Protein AF-A0AAW6UGP8-F1 (afdb_monomer_lite)

Sequence (76 aa):
MNKTLIALCLALTTTSISAMAADAGSGKITFKGTINSGACTIAPT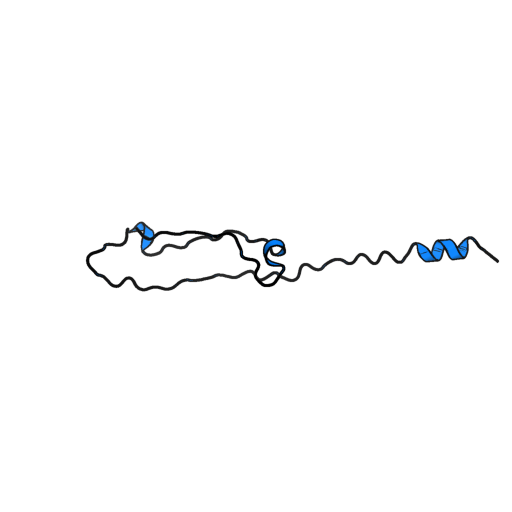DVNKEVQLGNIAAVNLDAAGKKGPLNSFELK

pLDDT: mean 70.09, std 12.49, range [46.75, 87.62]

Radius of gyration: 26.76 Å; chains: 1; bounding box: 69×40×56 Å

Structure (mmCIF, N/CA/C/O backbone):
data_AF-A0AAW6UGP8-F1
#
_entry.id   AF-A0AAW6UGP8-F1
#
loop_
_atom_site.group_PDB
_atom_site.id
_atom_site.type_symbol
_atom_site.label_atom_id
_atom_site.label_alt_id
_atom_site.label_comp_id
_atom_site.label_asym_id
_atom_site.label_entity_id
_atom_site.label_seq_id
_atom_site.pdbx_PDB_ins_code
_atom_site.Cartn_x
_atom_site.Cartn_y
_atom_site.Cartn_z
_atom_site.occupancy
_atom_site.B_iso_or_equiv
_atom_site.auth_seq_id
_atom_site.auth_comp_id
_atom_site.auth_asym_id
_atom_site.auth_atom_id
_atom_site.pdbx_PDB_model_num
ATOM 1 N N . MET A 1 1 ? 48.652 25.447 -40.514 1.00 48.38 1 MET A N 1
ATOM 2 C CA . MET A 1 1 ? 47.407 24.657 -40.398 1.00 48.38 1 MET A CA 1
ATOM 3 C C . MET A 1 1 ? 47.064 24.532 -38.918 1.00 48.38 1 MET A C 1
ATOM 5 O O . MET A 1 1 ? 47.889 24.064 -38.144 1.00 48.38 1 MET A O 1
ATOM 9 N N . ASN A 1 2 ? 45.931 25.116 -38.529 1.00 46.75 2 ASN A N 1
ATOM 10 C CA . ASN A 1 2 ? 45.532 25.477 -37.164 1.00 46.75 2 ASN A CA 1
ATOM 11 C C . ASN A 1 2 ? 45.456 24.279 -36.195 1.00 46.75 2 ASN A C 1
ATOM 13 O O . ASN A 1 2 ? 44.473 23.543 -36.187 1.00 46.75 2 ASN A O 1
ATOM 17 N N . LYS A 1 3 ? 46.440 24.143 -35.296 1.00 51.34 3 LYS A N 1
ATOM 18 C CA . LYS A 1 3 ? 46.375 23.206 -34.151 1.00 51.34 3 LYS A CA 1
ATOM 19 C C . LYS A 1 3 ? 45.308 23.623 -33.122 1.00 51.34 3 LYS A C 1
ATOM 21 O O . LYS A 1 3 ? 44.880 22.808 -32.317 1.00 51.34 3 LYS A O 1
ATOM 26 N N . THR A 1 4 ? 44.841 24.870 -33.194 1.00 55.78 4 THR A N 1
ATOM 27 C CA . THR A 1 4 ? 43.777 25.447 -32.359 1.00 55.78 4 THR A CA 1
ATOM 28 C C . THR A 1 4 ? 42.362 25.131 -32.850 1.00 55.78 4 THR A C 1
ATOM 30 O O . THR A 1 4 ? 41.429 25.215 -32.061 1.00 55.78 4 THR A O 1
ATOM 33 N N . LEU A 1 5 ? 42.180 24.713 -34.113 1.00 56.09 5 LEU A N 1
ATOM 34 C CA . LEU A 1 5 ? 40.861 24.310 -34.628 1.00 56.09 5 LEU A CA 1
ATOM 35 C C . LEU A 1 5 ? 40.474 22.889 -34.208 1.00 56.09 5 LEU A C 1
ATOM 37 O O . LEU A 1 5 ? 39.293 22.598 -34.077 1.00 56.09 5 LEU A O 1
ATOM 41 N N . ILE A 1 6 ? 41.452 22.018 -33.948 1.00 57.38 6 ILE A N 1
ATOM 42 C CA . ILE A 1 6 ? 41.183 20.632 -33.533 1.00 57.38 6 ILE A CA 1
ATOM 43 C C . ILE A 1 6 ? 40.707 20.575 -32.072 1.00 57.38 6 ILE A C 1
ATOM 45 O O . ILE A 1 6 ? 39.860 19.754 -31.736 1.00 57.38 6 ILE A O 1
ATOM 49 N N . ALA A 1 7 ? 41.180 21.488 -31.215 1.00 52.56 7 ALA A N 1
ATOM 50 C CA . ALA A 1 7 ? 40.756 21.561 -29.815 1.00 52.56 7 ALA A CA 1
ATOM 51 C C . ALA A 1 7 ? 39.305 22.055 -29.647 1.00 52.56 7 ALA A C 1
ATOM 53 O O . ALA A 1 7 ? 38.633 21.665 -28.696 1.00 52.56 7 ALA A O 1
ATOM 54 N N . LEU A 1 8 ? 38.799 22.867 -30.583 1.00 54.56 8 LEU A N 1
ATOM 55 C CA . LEU A 1 8 ? 37.432 23.397 -30.531 1.00 54.56 8 LEU A CA 1
ATOM 56 C C . LEU A 1 8 ? 36.373 22.353 -30.933 1.00 54.56 8 LEU A C 1
ATOM 58 O O . LEU A 1 8 ? 35.223 22.451 -30.513 1.00 54.56 8 LEU A O 1
ATOM 62 N N . CYS A 1 9 ? 36.759 21.317 -31.682 1.00 54.50 9 CYS A N 1
ATOM 63 C CA . CYS A 1 9 ? 35.848 20.244 -32.089 1.00 54.50 9 CYS A CA 1
ATOM 64 C C . CYS A 1 9 ? 35.502 19.261 -30.957 1.00 54.50 9 CYS A C 1
ATOM 66 O O . CYS A 1 9 ? 34.519 18.535 -31.077 1.00 54.50 9 CYS A O 1
ATOM 68 N N . LEU A 1 10 ? 36.265 19.231 -29.856 1.00 55.56 10 LEU A N 1
ATOM 69 C CA . LEU A 1 10 ? 36.001 18.321 -28.730 1.00 55.56 10 LEU A CA 1
ATOM 70 C C . LEU A 1 10 ? 35.013 18.882 -27.690 1.00 55.56 10 LEU A C 1
ATOM 72 O O . LEU A 1 10 ? 34.599 18.152 -26.795 1.00 55.56 10 LEU A O 1
ATOM 76 N N . ALA A 1 11 ? 34.613 20.153 -27.790 1.00 54.03 11 ALA A N 1
ATOM 77 C CA . ALA A 1 11 ? 33.777 20.810 -26.781 1.00 54.03 11 ALA A CA 1
ATOM 78 C C . ALA A 1 11 ? 32.257 20.635 -26.992 1.00 54.03 11 ALA A C 1
ATOM 80 O O . ALA A 1 11 ? 31.471 21.166 -26.213 1.00 54.03 11 ALA A O 1
ATOM 81 N N . LEU A 1 12 ? 31.823 19.919 -28.037 1.00 56.75 12 LEU A N 1
ATOM 82 C CA . LEU A 1 12 ? 30.418 19.907 -28.480 1.00 56.75 12 LEU A CA 1
ATOM 83 C C . LEU A 1 12 ? 29.672 18.583 -28.260 1.00 56.75 12 LEU A C 1
ATOM 85 O O . LEU A 1 12 ? 28.525 18.462 -28.679 1.00 56.75 12 LEU A O 1
ATOM 89 N N . THR A 1 13 ? 30.267 17.591 -27.596 1.00 57.06 13 THR A N 1
ATOM 90 C CA . THR A 1 13 ? 29.636 16.264 -27.450 1.00 57.06 13 THR A CA 1
ATOM 91 C C . THR A 1 13 ? 29.038 15.990 -26.075 1.00 57.06 13 THR A C 1
ATOM 93 O O . THR A 1 13 ? 28.757 14.835 -25.761 1.00 57.06 13 THR A O 1
ATOM 96 N N . THR A 1 14 ? 28.775 17.006 -25.248 1.00 58.44 14 THR A N 1
ATOM 97 C CA . THR A 1 14 ? 27.898 16.817 -24.082 1.00 58.44 14 THR A CA 1
ATOM 98 C C . THR A 1 14 ? 26.454 16.751 -24.567 1.00 58.44 14 THR A C 1
ATOM 100 O O . THR A 1 14 ? 25.676 17.689 -24.400 1.00 58.44 14 THR A O 1
ATOM 103 N N . THR A 1 15 ? 26.092 15.646 -25.221 1.00 58.47 15 THR A N 1
ATOM 104 C CA . THR A 1 15 ? 24.694 15.278 -25.402 1.00 58.47 15 THR A CA 1
ATOM 105 C C . THR A 1 15 ? 24.128 15.078 -24.009 1.00 58.47 15 THR A C 1
ATOM 107 O O . THR A 1 15 ? 24.399 14.072 -23.352 1.00 58.47 15 THR A O 1
ATOM 110 N N . SER A 1 16 ? 23.402 16.085 -23.538 1.00 57.12 16 SER A N 1
ATOM 111 C CA . SER A 1 16 ? 22.543 16.017 -22.372 1.00 57.12 16 SER A CA 1
ATOM 112 C C . SER A 1 16 ? 21.622 14.824 -22.574 1.00 57.12 16 SER A C 1
ATOM 114 O O . SER A 1 16 ? 20.658 14.899 -23.335 1.00 57.12 16 SER A O 1
ATOM 116 N N . ILE A 1 17 ? 21.943 13.699 -21.941 1.00 58.06 17 ILE A N 1
ATOM 117 C CA . ILE A 1 17 ? 21.005 12.593 -21.821 1.00 58.06 17 ILE A CA 1
ATOM 118 C C . ILE A 1 17 ? 19.952 13.110 -20.849 1.00 58.06 17 ILE A C 1
ATOM 120 O O . ILE A 1 17 ? 20.084 12.987 -19.632 1.00 58.06 17 ILE A O 1
ATOM 124 N N . SER A 1 18 ? 18.939 13.788 -21.380 1.00 57.31 18 SER A N 1
ATOM 125 C CA . SER A 1 18 ? 17.711 14.026 -20.651 1.00 57.31 18 SER A CA 1
ATOM 126 C C . SER A 1 18 ? 17.083 12.653 -20.454 1.00 57.31 18 SER A C 1
ATOM 128 O O . SER A 1 18 ? 16.451 12.094 -21.348 1.00 57.31 18 SER A O 1
ATOM 130 N N . ALA A 1 19 ? 17.339 12.060 -19.288 1.00 54.31 19 ALA A N 1
ATOM 131 C CA . ALA A 1 19 ? 16.619 10.888 -18.835 1.00 54.31 19 ALA A CA 1
ATOM 132 C C . ALA A 1 19 ? 15.142 11.286 -18.758 1.00 54.31 19 ALA A C 1
ATOM 134 O O . ALA A 1 19 ? 14.699 11.930 -17.808 1.00 54.31 19 ALA A O 1
ATOM 135 N N . MET A 1 20 ? 14.398 10.978 -19.818 1.00 54.31 20 MET A N 1
ATOM 136 C CA . MET A 1 20 ? 12.947 11.007 -19.802 1.00 54.31 20 MET A CA 1
ATOM 137 C C . MET A 1 20 ? 12.545 10.026 -18.708 1.00 54.31 20 MET A C 1
ATOM 139 O O . MET A 1 20 ? 12.757 8.821 -18.849 1.00 54.31 20 MET A O 1
ATOM 143 N N . ALA A 1 21 ? 12.055 10.546 -17.584 1.00 50.81 21 ALA A N 1
ATOM 144 C CA . ALA A 1 21 ? 11.421 9.723 -16.575 1.00 50.81 21 ALA A CA 1
ATOM 145 C C . ALA A 1 21 ? 10.257 9.018 -17.277 1.00 50.81 21 ALA A C 1
ATOM 147 O O . ALA A 1 21 ? 9.266 9.657 -17.631 1.00 50.81 21 ALA A O 1
ATOM 148 N N . ALA A 1 22 ? 10.430 7.729 -17.572 1.00 54.31 22 ALA A N 1
ATOM 149 C CA . ALA A 1 22 ? 9.348 6.896 -18.058 1.00 54.31 22 ALA A CA 1
ATOM 150 C C . ALA A 1 22 ? 8.203 7.025 -17.049 1.00 54.31 22 ALA A C 1
ATOM 152 O O . ALA A 1 22 ? 8.452 6.951 -15.843 1.00 54.31 22 ALA A O 1
ATOM 153 N N . ASP A 1 23 ? 6.991 7.288 -17.543 1.00 54.25 23 ASP A N 1
ATOM 154 C CA . ASP A 1 23 ? 5.781 7.321 -16.726 1.00 54.25 23 ASP A CA 1
ATOM 155 C C . ASP A 1 23 ? 5.776 6.082 -15.829 1.00 54.25 23 ASP A C 1
ATOM 157 O O . ASP A 1 23 ? 5.700 4.946 -16.294 1.00 54.25 23 ASP A O 1
ATOM 161 N N . ALA A 1 24 ? 5.977 6.301 -14.535 1.00 55.19 24 ALA A N 1
ATOM 162 C CA . ALA A 1 24 ? 6.312 5.234 -13.606 1.00 55.19 24 ALA A CA 1
ATOM 163 C C . ALA A 1 24 ? 5.088 4.452 -13.129 1.00 55.19 24 ALA A C 1
ATOM 165 O O . ALA A 1 24 ? 5.125 3.853 -12.056 1.00 55.19 24 ALA A O 1
ATOM 166 N N . GLY A 1 25 ? 4.008 4.492 -13.913 1.00 56.19 25 GLY A N 1
ATOM 167 C CA . GLY A 1 25 ? 2.729 3.882 -13.605 1.00 56.19 25 GLY A CA 1
ATOM 168 C C . GLY A 1 25 ? 2.105 4.493 -12.356 1.00 56.19 25 GLY A C 1
ATOM 169 O O . GLY A 1 25 ? 2.394 4.095 -11.231 1.00 56.19 25 GLY A O 1
ATOM 170 N N . SER A 1 26 ? 1.180 5.431 -12.539 1.00 65.44 26 SER A N 1
ATOM 171 C CA . SER A 1 26 ? 0.205 5.723 -11.484 1.00 65.44 26 SER A CA 1
ATOM 172 C C . SER A 1 26 ? -0.966 4.744 -11.603 1.00 65.44 26 SER A C 1
ATOM 174 O O . SER A 1 26 ? -1.391 4.385 -12.700 1.00 65.44 26 SER A O 1
ATOM 176 N N . GLY A 1 27 ? -1.475 4.253 -10.474 1.00 63.47 27 GLY A N 1
ATOM 177 C CA . GLY A 1 27 ? -2.534 3.248 -10.480 1.00 63.47 27 GLY A CA 1
ATOM 178 C C . GLY A 1 27 ? -3.282 3.169 -9.157 1.00 63.47 27 GLY A C 1
ATOM 179 O O . GLY A 1 27 ? -2.758 3.529 -8.105 1.00 63.47 27 GLY A O 1
ATOM 180 N N . LYS A 1 28 ? -4.528 2.688 -9.211 1.00 70.25 28 LYS A N 1
ATOM 181 C CA . LYS A 1 28 ? -5.372 2.443 -8.035 1.00 70.25 28 LYS A CA 1
ATOM 182 C C . LYS A 1 28 ? -5.439 0.942 -7.767 1.00 70.25 28 LYS A C 1
ATOM 184 O O . LYS A 1 28 ? -5.937 0.188 -8.599 1.00 70.25 28 LYS A O 1
ATOM 189 N N . ILE A 1 29 ? -4.998 0.515 -6.586 1.00 67.62 29 ILE A N 1
ATOM 190 C CA . ILE A 1 29 ? -5.229 -0.849 -6.096 1.00 67.62 29 ILE A CA 1
ATOM 191 C C . ILE A 1 29 ? -6.547 -0.845 -5.319 1.00 67.62 29 ILE A C 1
ATOM 193 O O . ILE A 1 29 ? -6.715 -0.061 -4.389 1.00 67.62 29 ILE A O 1
ATOM 197 N N . THR A 1 30 ? -7.496 -1.697 -5.714 1.00 73.00 30 THR A N 1
ATOM 198 C CA . THR A 1 30 ? -8.784 -1.856 -5.018 1.00 73.00 30 THR A CA 1
ATOM 199 C C . THR A 1 30 ? -8.891 -3.270 -4.471 1.00 73.00 30 THR A C 1
ATOM 201 O O . THR A 1 30 ? -8.968 -4.227 -5.239 1.00 73.00 30 THR A O 1
ATOM 204 N N . PHE A 1 31 ? -8.928 -3.403 -3.147 1.00 71.00 31 PHE A N 1
ATOM 205 C CA . PHE A 1 31 ? -9.190 -4.677 -2.484 1.00 71.00 31 PHE A CA 1
ATOM 206 C C . PHE A 1 31 ? -10.701 -4.844 -2.286 1.00 71.00 31 PHE A C 1
ATOM 208 O O . PHE A 1 31 ? -11.354 -3.957 -1.743 1.00 71.00 31 PHE A O 1
ATOM 215 N N . LYS A 1 32 ? -11.267 -5.970 -2.736 1.00 72.62 32 LYS A N 1
ATOM 216 C CA . LYS A 1 32 ? -12.669 -6.339 -2.495 1.00 72.62 32 LYS A CA 1
ATOM 217 C C . LYS A 1 32 ? -12.706 -7.601 -1.648 1.00 72.62 32 LYS A C 1
ATOM 219 O O . LYS A 1 32 ? -12.154 -8.623 -2.044 1.00 72.62 32 LYS A O 1
ATOM 224 N N . GLY A 1 33 ? -13.366 -7.519 -0.503 1.00 67.62 33 GLY A N 1
ATOM 225 C CA . GLY A 1 33 ? -13.651 -8.652 0.365 1.00 67.62 33 GLY A CA 1
ATOM 226 C C . GLY A 1 33 ? -15.107 -8.609 0.803 1.00 67.62 33 GLY A C 1
ATOM 227 O O . GLY A 1 33 ? -15.763 -7.572 0.709 1.00 67.62 33 GLY A O 1
ATOM 228 N N . THR A 1 34 ? -15.618 -9.738 1.273 1.00 69.75 34 THR A N 1
ATOM 229 C CA . THR A 1 34 ? -16.948 -9.826 1.875 1.00 69.75 34 THR A CA 1
ATOM 230 C C . THR A 1 34 ? -16.763 -10.265 3.313 1.00 69.75 34 THR A C 1
ATOM 232 O O . THR A 1 34 ? -16.085 -11.258 3.577 1.00 69.75 34 THR A O 1
ATOM 235 N N . ILE A 1 35 ? -17.348 -9.522 4.247 1.00 66.62 35 ILE A N 1
ATOM 236 C CA . ILE A 1 35 ? -17.386 -9.940 5.644 1.00 66.62 35 ILE A CA 1
ATOM 237 C C . ILE A 1 35 ? -18.458 -11.022 5.753 1.00 66.62 35 ILE A C 1
ATOM 239 O O . ILE A 1 35 ? -19.638 -10.752 5.537 1.00 66.62 35 ILE A O 1
ATOM 243 N N . ASN A 1 36 ? -18.052 -12.255 6.055 1.00 67.75 36 ASN A N 1
ATOM 244 C CA . ASN A 1 36 ? -18.996 -13.308 6.407 1.00 67.75 36 ASN A CA 1
ATOM 245 C C . ASN A 1 36 ? -19.413 -13.088 7.866 1.00 67.75 36 ASN A C 1
ATOM 247 O O . ASN A 1 36 ? -18.563 -13.132 8.757 1.00 67.75 36 ASN A O 1
ATOM 251 N N . SER A 1 37 ? -20.691 -12.788 8.107 1.00 53.59 37 SER A N 1
ATOM 252 C CA . SER A 1 37 ? -21.197 -12.451 9.438 1.00 53.59 37 SER A CA 1
ATOM 253 C C . SER A 1 37 ? -21.255 -13.691 10.344 1.00 53.59 37 SER A C 1
ATOM 255 O O . SER A 1 37 ? -22.303 -14.310 10.526 1.00 53.59 37 SER A O 1
ATOM 257 N N . GLY A 1 38 ? -20.115 -14.057 10.926 1.00 71.31 38 GLY A N 1
ATOM 258 C CA . GLY A 1 38 ? -20.083 -14.641 12.268 1.00 71.31 38 GLY A CA 1
ATOM 259 C C . GLY A 1 38 ? -20.342 -13.561 13.331 1.00 71.31 38 GLY A C 1
ATOM 260 O O . GLY A 1 38 ? -20.616 -12.416 12.988 1.00 71.31 38 GLY A O 1
ATOM 261 N N . ALA A 1 39 ? -20.228 -13.902 14.620 1.00 59.62 39 ALA A N 1
ATOM 262 C CA . ALA A 1 39 ? -20.539 -13.058 15.791 1.00 59.62 39 ALA A CA 1
ATOM 263 C C . ALA A 1 39 ? -19.699 -11.762 15.965 1.00 59.62 39 ALA A C 1
ATOM 265 O O . ALA A 1 39 ? -19.624 -11.216 17.065 1.00 59.62 39 ALA A O 1
ATOM 266 N N . CYS A 1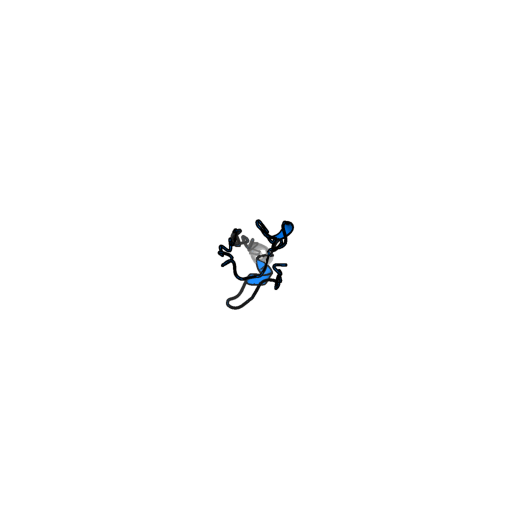 40 ? -19.048 -11.267 14.914 1.00 71.50 40 CYS A N 1
ATOM 267 C CA . CYS A 1 40 ? -18.200 -10.084 14.938 1.00 71.50 40 CYS A CA 1
ATOM 268 C C . CYS A 1 40 ? -18.869 -8.953 14.153 1.00 71.50 40 CYS A C 1
ATOM 270 O O . CYS A 1 40 ? -19.189 -9.100 12.973 1.00 71.50 40 CYS A O 1
ATOM 272 N N . THR A 1 41 ? -19.062 -7.815 14.813 1.00 73.06 41 THR A N 1
ATOM 273 C CA . THR A 1 41 ? -19.568 -6.591 14.189 1.00 73.06 41 THR A CA 1
ATOM 274 C C . THR A 1 41 ? -18.389 -5.772 13.690 1.00 73.06 41 THR A C 1
ATOM 276 O O . THR A 1 41 ? -17.488 -5.481 14.466 1.00 73.06 41 THR A O 1
ATOM 279 N N . ILE A 1 42 ? -18.418 -5.374 12.419 1.00 78.19 42 ILE A N 1
ATOM 280 C CA . ILE A 1 42 ? -17.470 -4.406 11.854 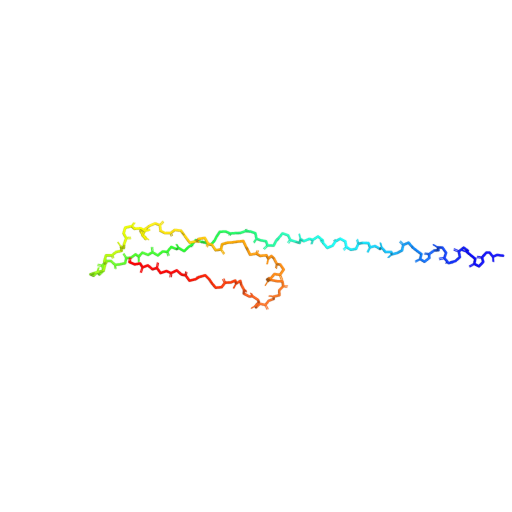1.00 78.19 42 ILE A CA 1
ATOM 281 C C . ILE A 1 42 ? -17.789 -3.031 12.436 1.00 78.19 42 ILE A C 1
ATOM 283 O O . ILE A 1 42 ? -18.950 -2.604 12.422 1.00 78.19 42 ILE A O 1
ATOM 287 N N . ALA A 1 43 ? -16.775 -2.318 12.911 1.00 81.31 43 ALA A N 1
ATOM 288 C CA . ALA A 1 43 ? -16.912 -0.939 13.338 1.00 81.31 43 ALA A CA 1
ATOM 289 C C . ALA A 1 43 ? -17.550 -0.113 12.203 1.00 81.31 43 ALA A C 1
ATOM 291 O O . ALA A 1 43 ? -17.116 -0.214 11.054 1.00 81.31 43 ALA A O 1
ATOM 292 N N . PRO A 1 44 ? -18.550 0.745 12.477 1.00 78.12 44 PRO A N 1
ATOM 293 C CA . PRO A 1 44 ? -19.242 1.505 11.431 1.00 78.12 44 PRO A CA 1
ATOM 294 C C . PRO A 1 44 ? -18.307 2.332 10.534 1.00 78.12 44 PRO A C 1
ATOM 296 O O . PRO A 1 44 ? -18.603 2.556 9.364 1.00 78.12 44 PRO A O 1
ATOM 299 N N . THR A 1 45 ? -17.157 2.752 11.069 1.00 79.56 45 THR A N 1
ATOM 300 C CA . THR A 1 45 ? -16.107 3.485 10.345 1.00 79.56 45 THR A CA 1
ATOM 301 C C . THR A 1 45 ? -15.380 2.646 9.295 1.00 79.56 45 THR A C 1
ATOM 303 O O . THR A 1 45 ? -14.738 3.201 8.407 1.00 79.56 45 THR A O 1
ATOM 306 N N . ASP A 1 46 ? -15.469 1.321 9.389 1.00 83.88 46 ASP A N 1
ATOM 307 C CA . ASP A 1 46 ? -14.645 0.382 8.632 1.00 83.88 46 ASP A CA 1
ATOM 308 C C . ASP A 1 46 ? -15.429 -0.321 7.510 1.00 83.88 46 ASP A C 1
ATOM 310 O O . ASP A 1 46 ? -14.828 -0.963 6.650 1.00 83.88 46 ASP A O 1
ATOM 314 N N . VAL A 1 47 ? -16.755 -0.129 7.456 1.00 79.25 47 VAL A N 1
ATOM 315 C CA . VAL A 1 47 ? -17.665 -0.729 6.459 1.00 79.25 47 VAL A CA 1
ATOM 316 C C . VAL A 1 47 ? -17.295 -0.348 5.020 1.00 79.25 47 VAL A C 1
ATOM 318 O O . VAL A 1 47 ? -17.397 -1.176 4.122 1.00 79.25 47 VAL A O 1
ATOM 321 N N . ASN A 1 48 ? -16.841 0.889 4.799 1.00 78.12 48 ASN A N 1
ATOM 322 C CA . ASN A 1 48 ? -16.400 1.398 3.495 1.00 78.12 48 ASN A CA 1
ATOM 323 C C . ASN A 1 48 ? -15.019 2.055 3.611 1.00 78.12 48 ASN A C 1
ATOM 325 O O . ASN A 1 48 ? -14.828 3.213 3.236 1.00 78.12 48 ASN A O 1
ATOM 329 N N . LYS A 1 49 ? -14.058 1.340 4.203 1.00 78.31 49 LYS A N 1
ATOM 330 C CA . LYS A 1 49 ? -12.714 1.879 4.420 1.00 78.31 49 LYS A CA 1
ATOM 331 C C . LYS A 1 49 ? -11.924 1.945 3.111 1.00 78.31 49 LYS A C 1
ATOM 333 O O . LYS A 1 49 ? -11.647 0.922 2.490 1.00 78.31 49 LYS A O 1
ATOM 338 N N . GLU A 1 50 ? -11.480 3.145 2.748 1.00 83.25 50 GLU A N 1
ATOM 339 C CA . GLU A 1 50 ? -10.422 3.351 1.757 1.00 83.25 50 GLU A CA 1
ATOM 340 C C . GLU A 1 50 ? -9.098 3.652 2.474 1.00 83.25 50 GLU A C 1
ATOM 342 O O . GLU A 1 50 ? -9.030 4.529 3.336 1.00 83.25 50 GLU A O 1
ATOM 347 N N . VAL A 1 51 ? -8.034 2.925 2.124 1.00 83.19 51 VAL A N 1
ATOM 348 C CA . VAL A 1 51 ? -6.692 3.120 2.696 1.00 83.19 51 VAL A CA 1
ATOM 349 C C . VAL A 1 51 ? -5.820 3.822 1.663 1.00 83.19 51 VAL A C 1
ATOM 351 O O . VAL A 1 51 ? -5.493 3.248 0.624 1.00 83.19 51 VAL A O 1
ATOM 354 N N . GLN A 1 52 ? -5.439 5.070 1.939 1.00 80.69 52 GLN A N 1
ATOM 355 C CA . GLN A 1 52 ? -4.511 5.806 1.083 1.00 80.69 52 GLN A CA 1
ATOM 356 C C . GLN A 1 52 ? -3.083 5.302 1.295 1.00 80.69 52 GLN A C 1
ATOM 358 O O . GLN A 1 52 ? -2.558 5.350 2.402 1.00 80.69 52 GLN A O 1
ATOM 363 N N . LEU A 1 53 ? -2.445 4.852 0.214 1.00 79.00 53 LEU A N 1
ATOM 364 C CA . LEU A 1 53 ? -1.070 4.335 0.237 1.00 79.00 53 LEU A CA 1
ATOM 365 C C . LEU A 1 53 ? -0.005 5.437 0.098 1.00 79.00 53 LEU A C 1
ATOM 367 O O . LEU A 1 53 ? 1.188 5.160 0.212 1.00 79.00 53 LEU A O 1
ATOM 371 N N . GLY A 1 54 ? -0.437 6.674 -0.156 1.00 79.38 54 GLY A N 1
ATOM 372 C CA . GLY A 1 54 ? 0.436 7.810 -0.428 1.00 79.38 54 GLY A CA 1
ATOM 373 C C . GLY A 1 54 ? 1.062 7.776 -1.825 1.00 79.38 54 GLY A C 1
ATOM 374 O O . GLY A 1 54 ? 0.720 6.950 -2.672 1.00 79.38 54 GLY A O 1
ATOM 375 N N . ASN A 1 55 ? 1.982 8.711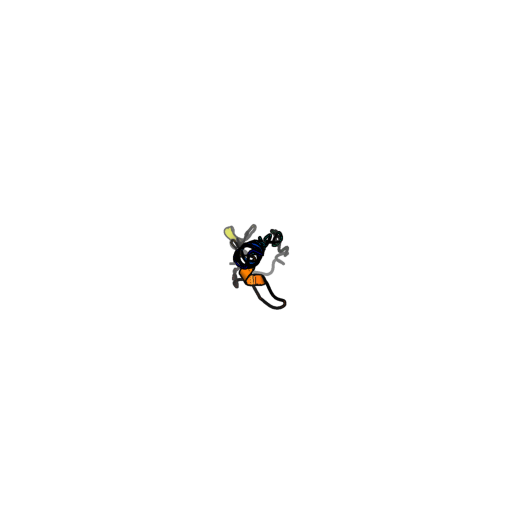 -2.064 1.00 79.31 55 ASN A N 1
ATOM 376 C CA . ASN A 1 55 ? 2.686 8.843 -3.335 1.00 79.31 55 ASN A CA 1
ATOM 377 C C . ASN A 1 55 ? 4.000 8.051 -3.283 1.00 79.31 55 ASN A C 1
ATOM 379 O O . ASN A 1 55 ? 4.862 8.337 -2.451 1.00 79.31 55 ASN A O 1
ATOM 383 N N . ILE A 1 56 ? 4.170 7.068 -4.170 1.00 80.69 56 ILE A N 1
ATOM 384 C CA . ILE A 1 56 ? 5.389 6.2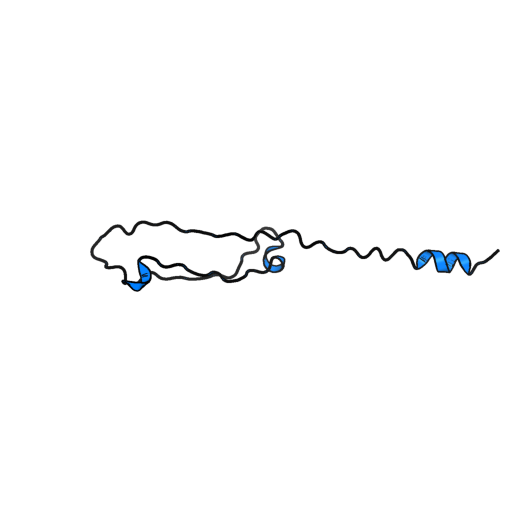53 -4.233 1.00 80.69 56 ILE A CA 1
ATOM 385 C C . ILE A 1 56 ? 6.244 6.758 -5.392 1.00 80.69 56 ILE A C 1
ATOM 387 O O . ILE A 1 56 ? 5.822 6.734 -6.544 1.00 80.69 56 ILE A O 1
ATOM 391 N N . ALA A 1 57 ? 7.450 7.238 -5.086 1.00 82.69 57 ALA A N 1
ATOM 392 C CA . ALA A 1 57 ? 8.361 7.723 -6.112 1.00 82.69 57 ALA A CA 1
ATOM 393 C C . ALA A 1 57 ? 8.884 6.563 -6.972 1.00 82.69 57 ALA A C 1
ATOM 395 O O . ALA A 1 57 ? 9.416 5.586 -6.449 1.00 82.69 57 ALA A O 1
ATOM 396 N N . ALA A 1 58 ? 8.797 6.729 -8.291 1.00 81.06 58 ALA A N 1
ATOM 397 C CA . ALA A 1 58 ? 9.285 5.805 -9.316 1.00 81.06 58 ALA A CA 1
ATOM 398 C C . ALA A 1 58 ? 10.689 5.252 -9.049 1.00 81.06 58 ALA A C 1
ATOM 400 O O . ALA A 1 58 ? 10.938 4.055 -9.149 1.00 81.06 58 ALA A O 1
ATOM 401 N N . VAL A 1 59 ? 11.599 6.150 -8.664 1.00 83.88 59 VAL A N 1
ATOM 402 C CA . VAL A 1 59 ? 13.011 5.855 -8.392 1.00 83.88 59 VAL A CA 1
ATOM 403 C C . VAL A 1 59 ? 13.195 4.844 -7.254 1.00 83.88 59 VAL A C 1
ATOM 405 O O . VAL A 1 59 ? 14.198 4.142 -7.194 1.00 83.88 59 VAL A O 1
ATOM 408 N N . ASN A 1 60 ? 12.199 4.698 -6.376 1.00 81.94 60 ASN A N 1
ATOM 409 C CA . ASN A 1 60 ? 12.229 3.710 -5.300 1.00 81.94 60 ASN A CA 1
ATOM 410 C C . ASN A 1 60 ? 11.834 2.299 -5.778 1.00 81.94 60 ASN A C 1
ATOM 412 O O . ASN A 1 60 ? 11.992 1.345 -5.018 1.00 81.94 60 ASN A O 1
ATOM 416 N N . LEU A 1 61 ? 11.343 2.153 -7.014 1.00 84.69 61 LEU A N 1
ATOM 417 C CA . LEU A 1 61 ? 10.870 0.905 -7.632 1.00 84.69 61 LEU A CA 1
ATOM 418 C C . LEU A 1 61 ? 11.584 0.596 -8.965 1.00 84.69 61 LEU A C 1
ATOM 420 O O . LEU A 1 61 ? 11.083 -0.170 -9.781 1.00 84.69 61 LEU A O 1
ATOM 424 N N . ASP A 1 62 ? 12.759 1.181 -9.186 1.00 85.31 62 ASP A N 1
ATOM 425 C CA . ASP A 1 62 ? 13.528 1.147 -10.441 1.00 85.31 62 ASP A CA 1
ATOM 426 C C . ASP A 1 62 ? 14.152 -0.216 -10.815 1.00 85.31 62 ASP A C 1
ATOM 428 O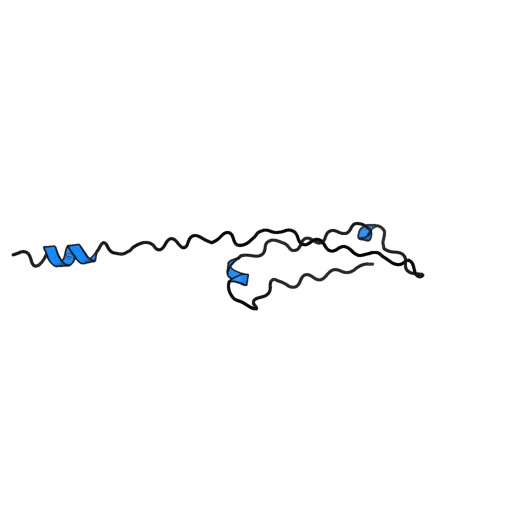 O . ASP A 1 62 ? 14.754 -0.349 -11.880 1.00 85.31 62 ASP A O 1
ATOM 432 N N . ALA A 1 63 ? 14.024 -1.234 -9.962 1.00 85.62 63 ALA A N 1
ATOM 433 C CA . ALA A 1 63 ? 14.610 -2.551 -10.172 1.00 85.62 63 ALA A CA 1
ATOM 434 C C . ALA A 1 63 ? 13.664 -3.674 -9.734 1.00 85.62 63 ALA A C 1
ATOM 436 O O . ALA A 1 63 ? 12.908 -3.548 -8.765 1.00 85.62 63 ALA A O 1
ATOM 437 N N . ALA A 1 64 ? 13.754 -4.812 -10.428 1.00 85.06 64 ALA A N 1
ATOM 438 C CA . ALA A 1 64 ? 12.970 -5.999 -10.115 1.00 85.06 64 ALA A CA 1
ATOM 439 C C . ALA A 1 64 ? 13.190 -6.436 -8.656 1.00 85.06 64 ALA A C 1
ATOM 441 O O . ALA A 1 64 ? 14.320 -6.591 -8.196 1.00 85.06 64 ALA A O 1
ATOM 442 N N . GLY A 1 65 ? 12.092 -6.634 -7.926 1.00 87.62 65 GLY A N 1
ATOM 443 C CA . GLY A 1 65 ? 12.114 -7.052 -6.523 1.00 87.62 65 GLY A CA 1
ATOM 444 C C . GLY A 1 65 ? 12.135 -5.914 -5.497 1.00 87.62 65 GLY A C 1
ATOM 445 O O . GLY A 1 65 ? 11.911 -6.196 -4.316 1.00 87.62 65 GLY A O 1
ATOM 446 N N . LYS A 1 66 ? 12.323 -4.646 -5.901 1.00 85.81 66 LYS A N 1
ATOM 447 C CA . LYS A 1 66 ? 12.099 -3.511 -4.991 1.00 85.81 66 LYS A CA 1
ATOM 448 C C . LYS A 1 66 ? 10.621 -3.410 -4.614 1.00 85.81 66 LYS A C 1
ATOM 450 O O . LYS A 1 66 ? 9.732 -3.688 -5.416 1.00 85.81 66 LYS A O 1
ATOM 455 N N . LYS A 1 67 ? 10.364 -3.035 -3.362 1.00 83.81 67 LYS A N 1
ATOM 456 C CA . LYS A 1 67 ? 9.018 -2.938 -2.787 1.00 83.81 67 LYS A CA 1
ATOM 457 C C . LYS A 1 67 ? 8.788 -1.528 -2.269 1.00 83.81 67 LYS A C 1
ATOM 459 O O . LYS A 1 67 ? 9.700 -0.914 -1.721 1.00 83.81 67 LYS A O 1
ATOM 464 N N . GLY A 1 68 ? 7.563 -1.041 -2.439 1.00 80.94 68 GLY A N 1
ATOM 465 C CA . GLY A 1 68 ? 7.123 0.209 -1.833 1.00 80.94 68 GLY A CA 1
ATOM 466 C C . GLY A 1 68 ? 7.028 0.103 -0.305 1.00 80.94 68 GLY A C 1
ATOM 467 O O . GLY A 1 68 ? 7.210 -0.983 0.256 1.00 80.94 68 GLY A O 1
ATOM 468 N N . PRO A 1 69 ? 6.732 1.220 0.377 1.00 82.56 69 PRO A N 1
ATOM 469 C CA . PRO A 1 69 ? 6.520 1.219 1.818 1.00 82.56 69 PRO A CA 1
ATOM 470 C C . PRO A 1 69 ? 5.385 0.264 2.205 1.00 82.56 69 PRO A C 1
ATOM 472 O O . PRO A 1 69 ? 4.366 0.161 1.516 1.00 82.56 69 PRO A O 1
ATOM 475 N N . LEU A 1 70 ? 5.569 -0.435 3.324 1.00 84.12 70 LEU A N 1
ATOM 476 C CA . LEU A 1 70 ? 4.532 -1.281 3.898 1.00 84.12 70 LEU A CA 1
ATOM 477 C C . LEU A 1 70 ? 3.479 -0.390 4.566 1.00 84.12 70 LEU A C 1
ATOM 479 O O . LEU A 1 70 ? 3.782 0.304 5.533 1.00 84.12 70 LEU A O 1
ATOM 483 N N . ASN A 1 71 ? 2.248 -0.436 4.062 1.00 81.94 71 ASN A N 1
ATOM 484 C CA . ASN A 1 71 ? 1.099 0.227 4.669 1.00 81.94 71 ASN A CA 1
ATOM 485 C C . ASN A 1 71 ? 0.202 -0.830 5.319 1.00 81.94 71 ASN A C 1
ATOM 487 O O . ASN A 1 71 ? -0.434 -1.620 4.620 1.00 81.94 71 ASN A O 1
ATOM 491 N N . SER A 1 72 ? 0.168 -0.851 6.650 1.00 85.31 72 SER A N 1
ATOM 492 C CA . SER A 1 72 ? -0.721 -1.729 7.412 1.00 85.31 72 SER A CA 1
ATOM 493 C C . SER A 1 72 ? -2.081 -1.068 7.603 1.00 85.31 72 SER A C 1
ATOM 495 O O . SER A 1 72 ? -2.164 0.124 7.895 1.00 85.31 72 SER A O 1
ATOM 497 N N . PHE A 1 73 ? -3.149 -1.850 7.481 1.00 84.56 73 PHE A N 1
ATOM 498 C CA . PHE A 1 73 ? -4.487 -1.431 7.874 1.00 84.56 73 PHE A CA 1
ATOM 499 C C . PHE A 1 73 ? -5.164 -2.538 8.668 1.00 84.56 73 PHE A C 1
ATOM 501 O O . PHE A 1 73 ? -4.924 -3.723 8.450 1.00 84.56 73 PHE A O 1
ATOM 508 N N . GLU A 1 74 ? -6.023 -2.122 9.586 1.00 83.75 74 GLU A N 1
ATOM 509 C CA . GLU A 1 74 ? -6.787 -3.011 10.450 1.00 83.75 74 GLU A CA 1
ATOM 510 C C . GLU A 1 74 ? -8.278 -2.788 10.208 1.00 83.75 74 GLU A C 1
ATOM 512 O O . GLU A 1 74 ? -8.707 -1.670 9.893 1.00 83.75 74 GLU A O 1
ATOM 517 N N . LEU A 1 75 ? -9.053 -3.859 10.354 1.00 81.00 75 LEU A N 1
ATOM 518 C CA . LEU A 1 75 ? -10.507 -3.814 10.439 1.00 81.00 75 LEU A CA 1
ATOM 519 C C . LEU A 1 75 ? -10.878 -4.017 11.904 1.00 81.00 75 LEU A C 1
ATOM 521 O O . LEU A 1 75 ? -10.450 -5.002 12.509 1.00 81.00 75 LEU A O 1
ATOM 525 N N . LYS A 1 76 ? -11.608 -3.058 12.461 1.00 79.56 76 LYS A N 1
ATOM 526 C CA . LYS A 1 76 ? -12.111 -3.101 13.834 1.00 79.56 76 LYS A CA 1
ATOM 527 C C . LYS A 1 76 ? -13.544 -3.594 13.877 1.00 79.56 76 LYS A C 1
ATOM 529 O O . LYS A 1 76 ? -14.263 -3.397 12.871 1.00 79.56 76 LYS A O 1
#

InterPro domains:
  IPR008966 Adhesion domain superfamily [SSF49401] (28-76)
  IPR036937 Fimbrial-type adhesion domain superfamily [G3DSA:2.60.40.1090] (25-76)
  IPR050263 Bacterial Fimbrial Adherence [PTHR33420] (1-75)

Organism: Providencia rettgeri (NCBI:txid587)

Foldseek 3Di:
DDPPVVVVVVPPPPPPPPPPPDPLDDDDDDDDDDDDDDPDDWDPCQPDDDDDPDDFDSVQVVDPPRDTDDDDDDTD

Secondary structure (DSSP, 8-state):
--HHHHHHGGGG-------------------------SS-PPPTTTTT------PPPGGGG-STT-----------